Protein AF-A0A914N9T8-F1 (afdb_monomer)

Foldseek 3Di:
DDDDDDDDDQDDDPPPCSLVVLVVVVVVCVVVVNDDAFAAPQLACPDRPDDHNHYLVVVPHLVCQCVVVVDDSVVSRVVSVVSCVVPVVVD

Secondary structure (DSSP, 8-state):
-------------TTS-HHHHHHHHHHHHHHTT-----EE--TT----SS--SEEGGGT--HHHHHHHHT--HHHHHHHHHHHHHHTGGG-

Mean predicted aligned error: 3.78 Å

Sequence (91 aa):
MTNKFYGQLVIGAPGAGKTTYCNALQQIFKAIKRPFILVNLDPANENIPFETHVDINELICVGDVMEKFNLGPNGALLYCMQTLAANLDWL

Organism: Meloidogyne incognita (NCBI:txid6306)

Nearest PDB structures (foldseek):
  5hci-assembly5_E  TM=9.111E-01  e=1.231E-04  Saccharomyces cerevisiae
  7zhf-assembly1_A  TM=8.258E-01  e=1.313E-04  Sulfolobus acidocaldarius
  5hcn-assembly1_A  TM=8.660E-01  e=2.785E-02  Saccharomyces cerevisiae

InterPro domains:
  IPR004130 GPN-loop GTPase [PF03029] (10-91)
  IPR004130 GPN-loop GTPase [PTHR21231] (6-91)
  IPR027417 P-loop containing nucleoside triphosphate hydrolase [G3DSA:3.40.50.300] (1-91)
  IPR027417 P-loop containing nucleoside triphosphate hydrolase [SSF52540] (10-91)

Structure (mmCIF, N/CA/C/O backbone):
data_AF-A0A914N9T8-F1
#
_entry.id   AF-A0A914N9T8-F1
#
loop_
_atom_site.group_PDB
_atom_site.id
_atom_site.type_symbol
_atom_site.label_atom_id
_atom_site.label_alt_id
_atom_site.label_comp_id
_atom_site.label_asym_id
_atom_site.label_entity_id
_atom_site.label_seq_id
_atom_site.pdbx_PDB_ins_code
_atom_site.Cartn_x
_atom_site.Cartn_y
_atom_site.Cartn_z
_atom_site.occupancy
_atom_site.B_iso_or_equiv
_atom_site.auth_seq_id
_atom_site.auth_comp_id
_atom_site.auth_asym_id
_atom_site.auth_atom_id
_atom_site.pdbx_PDB_model_num
ATOM 1 N N . MET A 1 1 ? -32.347 -3.956 11.250 1.00 55.16 1 MET A N 1
ATOM 2 C CA . MET A 1 1 ? -31.319 -2.913 11.044 1.00 55.16 1 MET A CA 1
ATOM 3 C C . MET A 1 1 ? -30.389 -3.398 9.946 1.00 55.16 1 MET A C 1
ATOM 5 O O . MET A 1 1 ? -29.809 -4.459 10.108 1.00 55.16 1 MET A O 1
ATOM 9 N N . THR A 1 2 ? -30.306 -2.709 8.810 1.00 61.66 2 THR A N 1
ATOM 10 C CA . THR A 1 2 ? -29.329 -3.035 7.756 1.00 61.66 2 THR A CA 1
ATOM 11 C C . THR A 1 2 ? -27.930 -2.655 8.230 1.00 61.66 2 THR A C 1
ATOM 13 O O . THR A 1 2 ? -27.704 -1.480 8.533 1.00 61.66 2 THR A O 1
ATOM 16 N N . ASN A 1 3 ? -27.002 -3.614 8.280 1.00 71.62 3 ASN A N 1
ATOM 17 C CA . ASN A 1 3 ? -25.582 -3.317 8.460 1.00 71.62 3 ASN A CA 1
ATOM 18 C C . ASN A 1 3 ? -25.113 -2.476 7.270 1.00 71.62 3 ASN A C 1
ATOM 20 O O . ASN A 1 3 ? -25.102 -2.945 6.136 1.00 71.62 3 ASN A O 1
ATOM 24 N N . LYS A 1 4 ? -24.775 -1.212 7.529 1.00 81.44 4 LYS A N 1
ATOM 25 C CA . LYS A 1 4 ? -24.163 -0.327 6.539 1.00 81.44 4 LYS A CA 1
ATOM 26 C C . LYS A 1 4 ? -22.654 -0.374 6.726 1.00 81.44 4 LYS A C 1
ATOM 28 O O . LYS A 1 4 ? -22.162 -0.033 7.801 1.00 81.44 4 LYS A O 1
ATOM 33 N N . PHE A 1 5 ? -21.943 -0.776 5.682 1.00 86.56 5 PHE A N 1
ATOM 34 C CA . PHE A 1 5 ? -20.493 -0.660 5.613 1.00 86.56 5 PHE A CA 1
ATOM 35 C C . PHE A 1 5 ? -20.124 0.721 5.071 1.00 86.56 5 PHE A C 1
ATOM 37 O O . PHE A 1 5 ? -20.810 1.261 4.204 1.00 86.56 5 PHE A O 1
ATOM 44 N N . TYR A 1 6 ? -19.049 1.295 5.604 1.00 91.56 6 TYR A N 1
ATOM 45 C CA . TYR A 1 6 ? -18.479 2.551 5.129 1.00 91.56 6 TYR A CA 1
ATOM 46 C C . TYR A 1 6 ? -17.044 2.275 4.699 1.00 91.56 6 TYR A C 1
ATOM 48 O O . TYR A 1 6 ? -16.302 1.634 5.441 1.00 91.56 6 TYR A O 1
ATOM 56 N N . GLY A 1 7 ? -16.672 2.754 3.515 1.00 93.38 7 GLY A N 1
ATOM 57 C CA . GLY A 1 7 ? -15.319 2.651 2.979 1.00 93.38 7 GLY A CA 1
ATOM 58 C C . GLY A 1 7 ? -14.688 4.030 2.827 1.00 93.38 7 GLY A C 1
ATOM 59 O O . GLY A 1 7 ? -15.382 5.011 2.556 1.00 93.38 7 GLY A O 1
ATOM 60 N N . GLN A 1 8 ? -13.371 4.093 2.991 1.00 95.62 8 GLN A N 1
ATOM 61 C CA . GLN A 1 8 ? -12.569 5.275 2.705 1.00 95.62 8 GLN A CA 1
ATOM 62 C C . GLN A 1 8 ? -11.451 4.876 1.749 1.00 95.62 8 GLN A C 1
ATOM 64 O O . GLN A 1 8 ? -10.643 4.009 2.072 1.00 95.62 8 GLN A O 1
ATOM 69 N N . LEU A 1 9 ? -11.386 5.540 0.598 1.00 96.06 9 LEU A N 1
ATOM 70 C CA . LEU A 1 9 ? -10.257 5.422 -0.315 1.00 96.06 9 LEU A CA 1
ATOM 71 C C . LEU A 1 9 ? -9.266 6.553 -0.025 1.00 96.06 9 LEU A C 1
ATOM 73 O O . LEU A 1 9 ? -9.620 7.730 -0.105 1.00 96.06 9 LEU A O 1
ATOM 77 N N . VAL A 1 10 ? -8.031 6.199 0.328 1.00 96.44 10 VAL A N 1
ATOM 78 C CA . VAL A 1 10 ? -6.973 7.164 0.655 1.00 96.44 10 VAL A CA 1
ATOM 79 C C . VAL A 1 10 ? -6.090 7.371 -0.574 1.00 96.44 10 VAL A C 1
ATOM 81 O O . VAL A 1 10 ? -5.329 6.488 -0.957 1.00 96.44 10 VAL A O 1
ATOM 84 N N . ILE A 1 11 ? -6.180 8.552 -1.187 1.00 95.25 11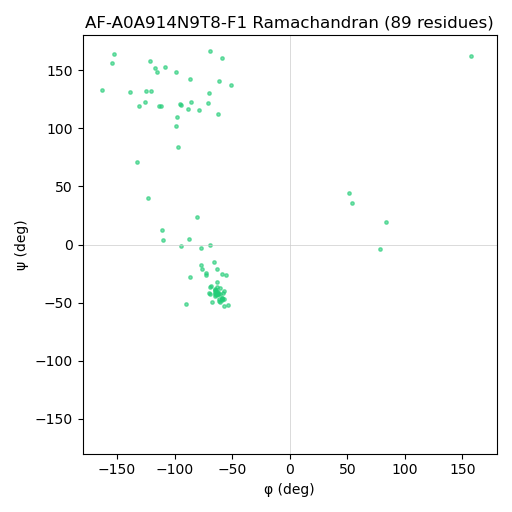 ILE A N 1
ATOM 85 C CA . ILE A 1 11 ? -5.431 8.923 -2.398 1.00 95.25 11 ILE A CA 1
ATOM 86 C C . ILE A 1 11 ? -4.557 10.156 -2.159 1.00 95.25 11 ILE A C 1
ATOM 88 O O . ILE A 1 11 ? -4.808 10.948 -1.254 1.00 95.25 11 ILE A O 1
ATOM 92 N N . GLY A 1 12 ? -3.519 10.325 -2.977 1.00 94.56 12 GLY A N 1
ATOM 93 C CA . GLY A 1 12 ? -2.578 11.440 -2.865 1.00 94.56 12 GLY A CA 1
ATOM 94 C C . GLY A 1 12 ? -1.230 11.137 -3.514 1.00 94.56 12 GLY A C 1
ATOM 95 O O . GLY A 1 12 ? -0.885 9.973 -3.736 1.00 94.56 12 GLY A O 1
ATOM 96 N N . ALA A 1 13 ? -0.452 12.184 -3.791 1.00 93.62 13 ALA A N 1
ATOM 97 C CA . ALA A 1 13 ? 0.871 12.071 -4.405 1.00 93.62 13 ALA A 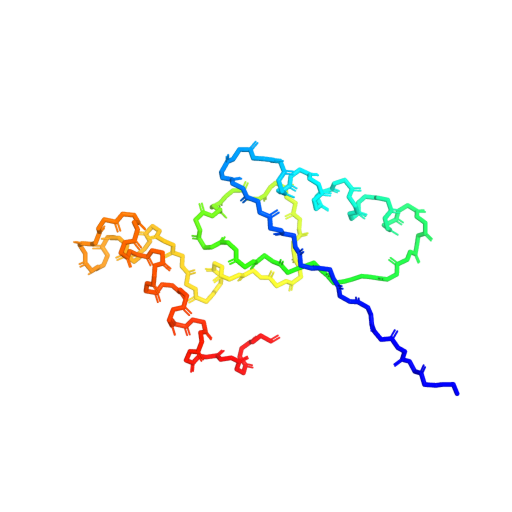CA 1
ATOM 98 C C . ALA A 1 13 ? 1.849 11.213 -3.563 1.00 93.62 13 ALA A C 1
ATOM 100 O O . ALA A 1 13 ? 1.620 10.996 -2.360 1.00 93.62 13 ALA A O 1
ATOM 101 N N . PRO A 1 14 ? 2.940 10.693 -4.158 1.00 89.56 14 PRO A N 1
ATOM 102 C CA . PRO A 1 14 ? 4.039 10.096 -3.399 1.00 89.56 14 PRO A CA 1
ATOM 103 C C . PRO A 1 14 ? 4.523 11.053 -2.298 1.00 89.56 14 PRO A C 1
ATOM 105 O O . PRO A 1 14 ? 4.603 12.259 -2.515 1.00 89.56 14 PRO A O 1
ATOM 108 N N . GLY A 1 15 ? 4.782 10.540 -1.094 1.00 90.62 15 GLY A N 1
ATOM 109 C CA . GLY A 1 15 ? 5.199 11.366 0.048 1.00 90.62 15 GLY A CA 1
ATOM 110 C C . GLY A 1 15 ? 4.083 12.137 0.774 1.00 90.62 15 GLY A C 1
ATOM 111 O O . GLY A 1 15 ? 4.346 12.701 1.828 1.00 90.62 15 GLY A O 1
ATOM 112 N N . ALA A 1 16 ? 2.825 12.105 0.312 1.00 95.50 16 ALA A N 1
ATOM 113 C CA . ALA A 1 16 ? 1.711 12.808 0.972 1.00 95.50 16 ALA A CA 1
ATOM 114 C C . ALA A 1 16 ? 1.284 12.227 2.344 1.00 95.50 16 ALA A C 1
ATOM 116 O O . ALA A 1 16 ? 0.350 12.732 2.959 1.00 95.50 16 ALA A O 1
ATOM 117 N N . GLY A 1 17 ? 1.923 11.150 2.819 1.00 94.19 17 GLY A N 1
ATOM 118 C CA . GLY A 1 17 ? 1.644 10.559 4.137 1.00 94.19 17 GLY A CA 1
ATOM 119 C C . GLY A 1 17 ? 0.466 9.577 4.197 1.00 94.19 17 GLY A C 1
ATOM 120 O O . GLY A 1 17 ? -0.035 9.307 5.284 1.00 94.19 17 GLY A O 1
ATOM 121 N N . LYS A 1 18 ? 0.027 9.010 3.064 1.00 95.00 18 LYS A N 1
ATOM 122 C CA . LYS A 1 18 ? -1.109 8.061 2.987 1.00 95.00 18 LYS A CA 1
ATOM 123 C C . LYS A 1 18 ? -0.963 6.865 3.939 1.00 95.00 18 LYS A C 1
ATOM 125 O O . LYS A 1 18 ? -1.847 6.605 4.747 1.00 95.00 18 LYS A O 1
ATOM 130 N N . THR A 1 19 ? 0.177 6.178 3.893 1.00 94.06 19 THR A N 1
ATOM 131 C CA . THR A 1 19 ? 0.464 5.008 4.742 1.00 94.06 19 THR A CA 1
ATOM 132 C C . THR A 1 19 ? 0.505 5.389 6.224 1.00 94.06 19 THR A C 1
ATOM 134 O O . THR A 1 19 ? -0.042 4.680 7.067 1.00 94.06 19 THR A O 1
ATOM 137 N N . THR A 1 20 ? 1.075 6.554 6.548 1.00 94.75 20 THR A N 1
ATOM 138 C CA . THR A 1 20 ? 1.087 7.110 7.910 1.00 94.75 20 THR A CA 1
ATOM 139 C C . THR A 1 20 ? -0.324 7.414 8.408 1.00 94.75 20 THR A C 1
ATOM 141 O O . THR A 1 20 ? -0.657 7.079 9.543 1.00 94.75 20 THR A O 1
ATOM 144 N N . TYR A 1 21 ? -1.170 7.996 7.554 1.00 95.94 21 TYR A N 1
ATOM 145 C CA . TYR A 1 21 ? -2.575 8.260 7.855 1.00 95.94 21 TYR A CA 1
ATOM 146 C C . TYR A 1 21 ? -3.337 6.965 8.159 1.00 95.94 21 TYR A C 1
ATOM 148 O O . TYR A 1 21 ? -3.986 6.871 9.201 1.00 95.94 21 TYR A O 1
ATOM 156 N N . CYS A 1 22 ? -3.203 5.944 7.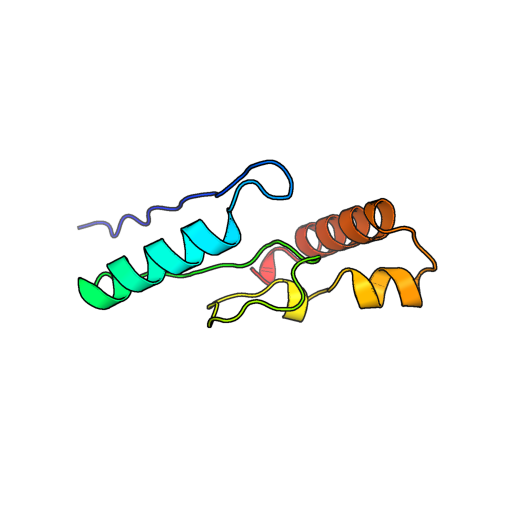305 1.00 95.69 22 CYS A N 1
ATOM 157 C CA . CYS A 1 22 ? -3.822 4.638 7.531 1.00 95.69 22 CYS A CA 1
ATOM 158 C C . CYS A 1 22 ? -3.361 4.012 8.857 1.00 95.69 22 CYS A C 1
ATOM 160 O O . CYS A 1 22 ? -4.195 3.509 9.610 1.00 95.69 22 CYS A O 1
ATOM 162 N N . ASN A 1 23 ? -2.063 4.108 9.184 1.00 95.50 23 ASN A N 1
ATOM 163 C CA . ASN A 1 23 ? -1.525 3.611 10.451 1.00 95.50 23 ASN A CA 1
ATOM 164 C C . ASN A 1 23 ? -2.143 4.317 11.671 1.00 95.50 23 ASN A C 1
ATOM 166 O O . ASN A 1 23 ? -2.568 3.676 12.630 1.00 95.50 23 ASN A O 1
ATOM 170 N N . ALA A 1 24 ? -2.218 5.648 11.641 1.00 96.56 24 ALA A N 1
ATOM 171 C CA . ALA A 1 24 ? -2.824 6.416 12.723 1.00 96.56 24 ALA A CA 1
ATOM 172 C C . ALA A 1 24 ? -4.314 6.073 12.891 1.00 96.56 24 ALA A C 1
ATOM 174 O O . ALA A 1 24 ? -4.790 5.871 14.010 1.00 96.56 24 ALA A O 1
ATOM 175 N N . LEU A 1 25 ? -5.047 5.947 11.780 1.00 96.50 25 LEU A N 1
ATOM 176 C CA . LEU A 1 25 ? -6.476 5.654 11.807 1.00 96.50 25 LEU A CA 1
ATOM 177 C C . LEU A 1 25 ? -6.771 4.264 12.387 1.00 96.50 25 LEU A C 1
ATOM 179 O O . LEU A 1 25 ? -7.665 4.139 13.226 1.00 96.50 25 LEU A O 1
ATOM 183 N N . GLN A 1 26 ? -5.996 3.235 12.021 1.00 96.12 26 GLN A N 1
ATOM 184 C CA . GLN A 1 26 ? -6.169 1.909 12.627 1.00 96.12 26 GLN A CA 1
ATOM 185 C C . GLN A 1 26 ? -5.883 1.918 14.133 1.00 96.12 26 GLN A C 1
ATOM 187 O O . GLN A 1 26 ? -6.582 1.240 14.881 1.00 96.12 26 GLN A O 1
ATOM 192 N N . GLN A 1 27 ? -4.901 2.694 14.608 1.00 96.88 27 GLN A N 1
ATOM 193 C CA . GLN A 1 27 ? -4.594 2.782 16.039 1.00 96.88 27 GLN A CA 1
ATOM 194 C C . GLN A 1 27 ? -5.763 3.410 16.801 1.00 96.88 27 GLN A C 1
ATOM 196 O O . GLN A 1 27 ? -6.163 2.895 17.845 1.00 96.88 27 GLN A O 1
ATOM 201 N N . ILE A 1 28 ? -6.374 4.457 16.237 1.00 97.25 28 ILE A N 1
ATOM 202 C CA . ILE A 1 28 ? -7.587 5.073 16.786 1.00 97.25 28 ILE A CA 1
ATOM 203 C C . ILE A 1 28 ? -8.735 4.059 16.818 1.00 97.25 28 ILE A C 1
ATOM 205 O O . ILE A 1 28 ? -9.376 3.905 17.856 1.00 97.25 28 ILE A O 1
ATOM 209 N N . PHE A 1 29 ? -8.986 3.336 15.722 1.00 96.38 29 PHE A N 1
ATOM 210 C CA . PHE A 1 29 ? -10.065 2.345 15.655 1.00 96.38 29 PHE A CA 1
ATOM 211 C C . PHE A 1 29 ? -9.868 1.187 16.637 1.00 96.38 29 PHE A C 1
ATOM 213 O O . PHE A 1 29 ? -10.823 0.820 17.325 1.00 96.38 29 PHE A O 1
ATOM 220 N N . LYS A 1 30 ? -8.635 0.686 16.790 1.00 96.00 30 LYS A N 1
ATOM 221 C CA . LYS A 1 30 ? -8.276 -0.290 17.832 1.00 96.00 30 LYS A CA 1
ATOM 222 C C . LYS A 1 30 ? -8.559 0.273 19.233 1.00 96.00 30 LYS A C 1
ATOM 224 O O . LYS A 1 30 ? -9.216 -0.396 20.028 1.00 96.00 30 LYS A O 1
ATOM 229 N N . ALA A 1 31 ? -8.146 1.511 19.520 1.00 98.12 31 ALA A N 1
ATOM 230 C CA . ALA A 1 31 ? -8.326 2.144 20.832 1.00 98.12 31 ALA A CA 1
ATOM 231 C C . ALA A 1 31 ? -9.803 2.326 21.222 1.00 98.12 31 ALA A C 1
ATOM 233 O O . ALA A 1 31 ? -10.181 2.059 22.362 1.00 98.12 31 ALA A O 1
ATOM 234 N N . ILE A 1 32 ? -10.657 2.723 20.273 1.00 97.75 32 ILE A N 1
ATOM 235 C CA . ILE A 1 32 ? -12.101 2.897 20.510 1.00 97.75 32 ILE A CA 1
ATOM 236 C C . ILE A 1 32 ? -12.909 1.605 20.306 1.00 97.75 32 ILE A C 1
ATOM 238 O O . ILE A 1 32 ? -14.137 1.642 20.359 1.00 97.75 32 ILE A O 1
ATOM 242 N N . LYS A 1 33 ? -12.241 0.469 20.051 1.00 97.06 33 LYS A N 1
ATOM 243 C CA . LYS A 1 33 ? -12.858 -0.838 19.757 1.00 97.06 33 LYS A CA 1
ATOM 244 C C . LYS A 1 33 ? -13.862 -0.789 18.597 1.00 97.06 33 LYS A C 1
ATOM 246 O O . LYS A 1 33 ? -14.883 -1.474 18.615 1.00 97.06 33 LYS A O 1
ATOM 251 N N . ARG A 1 34 ? -13.579 0.029 17.580 1.00 93.75 34 ARG A N 1
ATOM 252 C CA . ARG A 1 34 ? -14.370 0.098 16.348 1.00 93.75 34 ARG A CA 1
ATOM 253 C C . ARG A 1 34 ? -13.866 -0.972 15.373 1.00 93.75 34 ARG A C 1
ATOM 255 O O . ARG A 1 34 ? -12.695 -0.912 15.014 1.00 93.75 34 ARG A O 1
ATOM 262 N N . PRO A 1 35 ? -14.716 -1.902 14.903 1.00 93.88 35 PRO A N 1
ATOM 263 C CA . PRO A 1 35 ? -14.329 -2.862 13.871 1.00 93.88 35 PRO A CA 1
ATOM 264 C C . PRO A 1 35 ? -13.948 -2.163 12.561 1.00 93.88 35 PRO A C 1
ATOM 266 O O . PRO A 1 35 ? -14.602 -1.195 12.160 1.00 93.88 35 PRO A O 1
ATOM 269 N N . PHE A 1 36 ? -12.912 -2.659 11.890 1.00 95.06 36 PHE A N 1
ATOM 270 C CA . PHE A 1 36 ? -12.442 -2.148 10.604 1.00 95.06 36 PHE A CA 1
ATOM 271 C C . PHE A 1 36 ? -11.746 -3.250 9.804 1.00 95.06 36 PHE A C 1
ATOM 273 O O . PHE A 1 36 ? -11.359 -4.271 10.362 1.00 95.06 36 PHE A O 1
ATOM 280 N N . ILE A 1 37 ? -11.579 -3.005 8.506 1.00 95.88 37 ILE A N 1
ATOM 281 C CA . ILE A 1 37 ? -10.738 -3.788 7.601 1.00 95.88 37 ILE A CA 1
ATOM 282 C C . ILE A 1 37 ? -9.777 -2.791 6.959 1.00 95.88 37 ILE A C 1
ATOM 284 O O . ILE A 1 37 ? -10.195 -1.710 6.538 1.00 95.88 37 ILE A O 1
ATOM 288 N N . LEU A 1 38 ? -8.492 -3.128 6.935 1.00 96.06 38 LEU A N 1
ATOM 289 C CA . LEU A 1 38 ? -7.447 -2.318 6.319 1.00 96.06 38 LEU A CA 1
ATOM 290 C C . LEU A 1 38 ? -6.917 -3.048 5.090 1.00 96.06 38 LEU A C 1
ATOM 292 O O . LEU A 1 38 ? -6.392 -4.149 5.223 1.00 96.06 38 LEU A O 1
ATOM 296 N N . VAL A 1 39 ? -7.054 -2.419 3.928 1.00 95.81 39 VAL A N 1
ATOM 297 C CA . VAL A 1 39 ? -6.669 -2.980 2.631 1.00 95.81 39 VAL A CA 1
ATOM 298 C C . VAL A 1 39 ? -5.505 -2.160 2.081 1.00 95.81 39 VAL A C 1
ATOM 300 O O . VAL A 1 39 ? -5.653 -0.953 1.874 1.00 95.81 39 VAL A O 1
ATOM 303 N N . ASN A 1 40 ? -4.354 -2.793 1.854 1.00 95.12 40 ASN A N 1
ATOM 304 C CA . ASN A 1 40 ? -3.264 -2.207 1.082 1.00 95.12 40 ASN A CA 1
ATOM 305 C C . ASN A 1 40 ? -3.451 -2.532 -0.404 1.00 95.12 40 ASN A C 1
ATOM 307 O O . ASN A 1 40 ? -3.392 -3.691 -0.800 1.00 95.12 40 ASN A O 1
ATOM 311 N N . LEU A 1 41 ? -3.649 -1.495 -1.218 1.00 94.75 41 LEU A N 1
ATOM 312 C CA . LEU A 1 41 ? -3.742 -1.59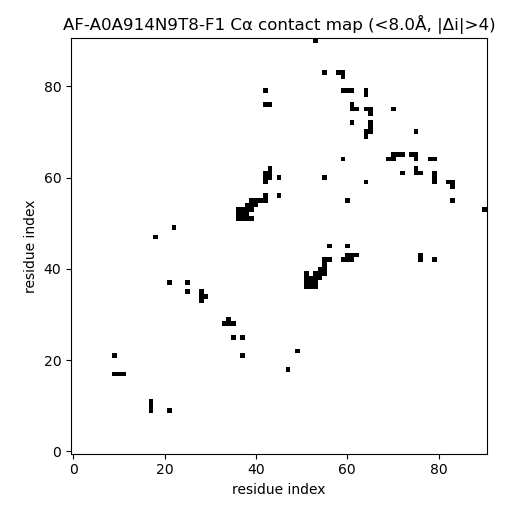0 -2.680 1.00 94.75 41 LEU A CA 1
ATOM 313 C C . LEU A 1 41 ? -2.537 -0.950 -3.387 1.00 94.75 41 LEU A C 1
ATOM 315 O O . LEU A 1 41 ? -2.601 -0.707 -4.588 1.00 94.75 41 LEU A O 1
ATOM 319 N N . ASP A 1 42 ? -1.465 -0.626 -2.658 1.00 93.94 42 ASP A N 1
ATOM 320 C CA . ASP A 1 42 ? -0.237 -0.064 -3.222 1.00 93.94 42 ASP A CA 1
ATOM 321 C C . ASP A 1 42 ? 0.821 -1.173 -3.393 1.00 93.94 42 ASP A C 1
ATOM 323 O O . ASP A 1 42 ? 1.455 -1.558 -2.405 1.00 93.94 42 ASP A O 1
ATOM 327 N N . PRO A 1 43 ? 1.032 -1.693 -4.620 1.00 93.44 43 PRO A N 1
ATOM 328 C CA . PRO A 1 43 ? 1.968 -2.790 -4.877 1.00 93.44 43 PRO A CA 1
ATOM 329 C C . PRO A 1 43 ? 3.436 -2.337 -4.899 1.00 93.44 43 PRO A C 1
ATOM 331 O O . PRO A 1 43 ? 4.329 -3.158 -5.095 1.00 93.44 43 PRO A O 1
ATOM 334 N N . ALA A 1 44 ? 3.702 -1.032 -4.755 1.00 91.88 44 ALA A N 1
ATOM 335 C CA . ALA A 1 44 ? 5.050 -0.482 -4.612 1.00 91.88 44 ALA A CA 1
ATOM 336 C C . ALA A 1 44 ? 5.453 -0.294 -3.137 1.00 91.88 44 ALA A C 1
ATOM 338 O O . ALA A 1 44 ? 6.553 0.178 -2.845 1.00 91.8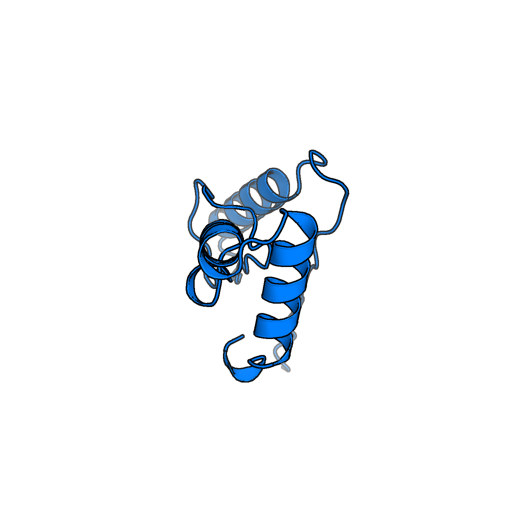8 44 ALA A O 1
ATOM 339 N N . ASN A 1 45 ? 4.563 -0.617 -2.195 1.00 85.88 45 ASN A N 1
ATOM 340 C CA . ASN A 1 45 ? 4.796 -0.441 -0.769 1.00 85.88 45 ASN A CA 1
ATOM 341 C C . ASN A 1 45 ? 5.268 -1.759 -0.136 1.00 85.88 45 ASN A C 1
ATOM 343 O O . ASN A 1 45 ? 4.471 -2.521 0.402 1.00 85.88 45 ASN A O 1
ATOM 347 N N . GLU A 1 46 ? 6.570 -2.027 -0.223 1.00 73.38 46 GLU A N 1
ATOM 348 C CA . GLU A 1 46 ? 7.178 -3.310 0.174 1.00 73.38 46 GLU A CA 1
ATOM 349 C C . GLU A 1 46 ? 7.313 -3.499 1.694 1.00 73.38 46 GLU A C 1
ATOM 351 O O . GLU A 1 46 ? 7.452 -4.619 2.173 1.00 73.38 46 GLU A O 1
ATOM 356 N N . ASN A 1 47 ? 7.291 -2.412 2.474 1.00 73.50 47 ASN A N 1
ATOM 357 C CA . ASN A 1 47 ? 7.624 -2.444 3.900 1.00 73.50 47 ASN A 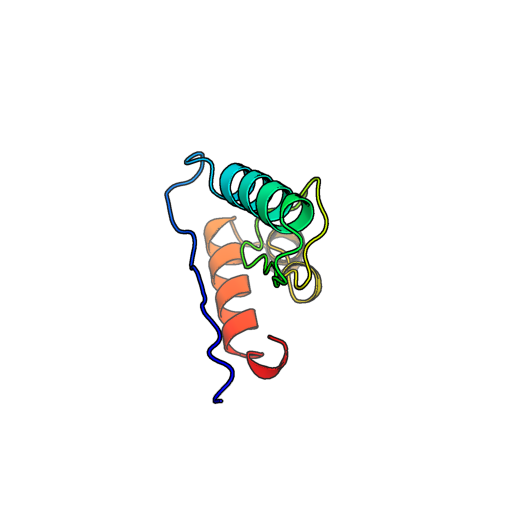CA 1
ATOM 358 C C . ASN A 1 47 ? 6.587 -1.690 4.736 1.00 73.50 47 ASN A C 1
ATOM 360 O O . ASN A 1 47 ? 6.855 -0.613 5.275 1.00 73.50 47 ASN A O 1
ATOM 364 N N . ILE A 1 48 ? 5.388 -2.257 4.854 1.00 83.19 48 ILE A N 1
ATOM 365 C CA . ILE A 1 48 ? 4.361 -1.735 5.758 1.00 83.19 48 ILE A CA 1
ATOM 366 C C . ILE A 1 48 ? 4.692 -2.186 7.189 1.00 83.19 48 ILE A C 1
ATOM 368 O O . ILE A 1 48 ? 4.654 -3.379 7.475 1.00 83.19 48 ILE A O 1
ATOM 372 N N . PRO A 1 49 ? 4.989 -1.270 8.133 1.00 82.75 49 PRO A N 1
ATOM 373 C CA . PRO A 1 49 ? 5.417 -1.641 9.485 1.00 82.75 49 PRO A CA 1
ATOM 374 C C . PRO A 1 49 ? 4.236 -2.019 10.399 1.00 82.75 49 PRO A C 1
ATOM 376 O O . PRO A 1 49 ? 4.306 -1.856 11.617 1.00 82.75 49 PRO A O 1
ATOM 379 N N . PHE A 1 50 ? 3.111 -2.436 9.824 1.00 87.88 50 PHE A N 1
ATOM 380 C CA . PHE A 1 50 ? 1.890 -2.767 10.542 1.00 87.88 50 PHE A CA 1
ATOM 381 C C . PHE A 1 50 ? 1.039 -3.763 9.759 1.00 87.88 50 PHE A C 1
ATOM 383 O O . PHE A 1 50 ? 1.107 -3.839 8.540 1.00 87.88 50 PHE A O 1
ATOM 390 N N . GLU A 1 51 ? 0.196 -4.483 10.487 1.00 89.50 51 GLU A N 1
ATOM 391 C CA . GLU A 1 51 ? -0.689 -5.500 9.931 1.00 89.50 51 GLU A CA 1
ATOM 392 C C . GLU A 1 51 ? -1.816 -4.883 9.088 1.00 89.50 51 GLU A C 1
ATOM 394 O O . GLU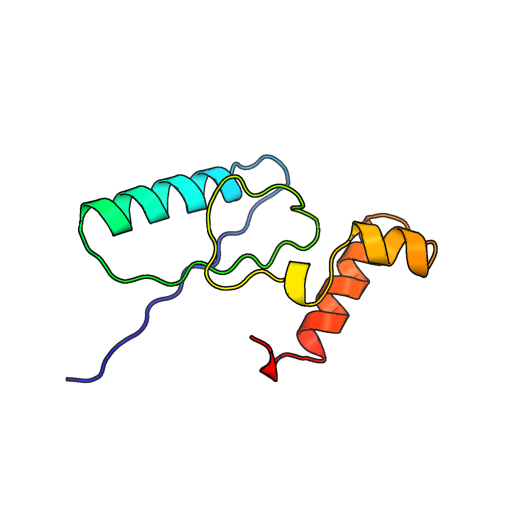 A 1 51 ? -2.522 -3.963 9.521 1.00 89.50 51 GLU A O 1
ATOM 399 N N . THR A 1 52 ? -1.987 -5.417 7.884 1.00 94.38 52 THR A N 1
ATOM 400 C CA . THR A 1 52 ? -3.109 -5.182 6.974 1.00 94.38 52 THR A CA 1
ATOM 401 C C . THR A 1 52 ? -3.969 -6.448 6.928 1.00 94.38 52 THR A C 1
ATOM 403 O O . THR A 1 52 ? -3.498 -7.543 7.209 1.00 94.38 52 THR A O 1
ATOM 406 N N . HIS A 1 53 ? -5.262 -6.299 6.639 1.00 95.69 53 HIS A N 1
ATOM 407 C CA . HIS A 1 53 ? -6.177 -7.444 6.523 1.00 95.69 53 HIS A CA 1
ATOM 408 C C . HIS A 1 53 ? -6.161 -8.037 5.111 1.00 95.69 53 HIS A C 1
ATOM 410 O O . HIS A 1 53 ? -6.480 -9.204 4.932 1.00 95.69 53 HIS A O 1
ATOM 416 N N . VAL A 1 54 ? -5.851 -7.197 4.124 1.00 95.12 54 VAL A N 1
ATOM 417 C CA . VAL A 1 54 ? -5.653 -7.564 2.724 1.00 95.12 54 VAL A CA 1
ATOM 418 C C . VAL A 1 54 ? -4.452 -6.772 2.230 1.00 95.12 54 VAL A C 1
ATOM 420 O O . VAL A 1 54 ? -4.395 -5.553 2.442 1.00 95.12 54 VAL A O 1
ATOM 423 N N . ASP A 1 55 ? -3.514 -7.443 1.574 1.00 94.44 55 ASP A N 1
ATOM 424 C CA . ASP A 1 55 ? -2.341 -6.819 0.976 1.00 94.44 55 ASP A CA 1
ATOM 425 C C . ASP A 1 55 ? -2.163 -7.285 -0.466 1.00 94.44 55 ASP A C 1
ATOM 427 O O . ASP A 1 55 ? -1.973 -8.470 -0.728 1.00 94.44 55 ASP A O 1
ATOM 431 N N . ILE A 1 56 ? -2.215 -6.346 -1.414 1.00 95.00 56 ILE A N 1
ATOM 432 C CA . ILE A 1 56 ? -2.001 -6.630 -2.836 1.00 95.00 56 ILE A CA 1
ATOM 433 C C . ILE A 1 56 ? -0.662 -7.326 -3.103 1.00 95.00 56 ILE A C 1
ATOM 435 O O . ILE A 1 56 ? -0.578 -8.081 -4.064 1.00 95.00 56 ILE A O 1
ATOM 439 N N . ASN A 1 57 ? 0.351 -7.145 -2.250 1.00 92.62 57 ASN A N 1
ATOM 440 C CA . ASN A 1 57 ? 1.640 -7.818 -2.401 1.00 92.62 57 ASN A CA 1
ATOM 441 C C . ASN A 1 57 ? 1.535 -9.353 -2.294 1.00 92.62 57 ASN A C 1
ATOM 443 O O . ASN A 1 57 ? 2.403 -10.047 -2.814 1.00 92.62 57 ASN A O 1
ATOM 447 N N . GLU A 1 58 ? 0.474 -9.894 -1.679 1.00 93.19 58 GLU A N 1
ATOM 448 C CA . GLU A 1 58 ? 0.191 -11.339 -1.666 1.00 93.19 58 GLU A CA 1
ATOM 449 C C . GLU A 1 58 ? -0.304 -11.855 -3.029 1.00 93.19 58 GLU A C 1
ATOM 451 O O . GLU A 1 58 ? -0.155 -13.038 -3.338 1.00 93.19 58 GLU A O 1
ATOM 456 N N . LEU A 1 59 ? -0.881 -10.973 -3.852 1.00 94.88 59 LEU A N 1
ATOM 457 C CA . LEU A 1 59 ? -1.281 -11.259 -5.229 1.00 94.88 59 LEU A CA 1
ATOM 458 C C . LEU A 1 59 ? -0.145 -10.944 -6.211 1.00 94.88 59 LEU A C 1
ATOM 460 O O . LEU A 1 59 ? 0.168 -11.757 -7.083 1.00 94.88 59 LEU A O 1
ATOM 464 N N . ILE A 1 60 ? 0.419 -9.736 -6.117 1.00 94.88 60 ILE A N 1
ATOM 465 C CA . ILE A 1 60 ? 1.439 -9.213 -7.025 1.00 94.88 60 ILE A CA 1
ATOM 466 C C . ILE A 1 60 ? 2.174 -7.999 -6.432 1.00 94.88 60 ILE A C 1
ATOM 468 O O . ILE A 1 60 ? 1.545 -7.047 -5.970 1.00 94.88 60 ILE A O 1
ATOM 472 N N . CYS A 1 61 ? 3.508 -7.984 -6.512 1.00 94.06 61 CYS A N 1
ATOM 473 C CA . CYS 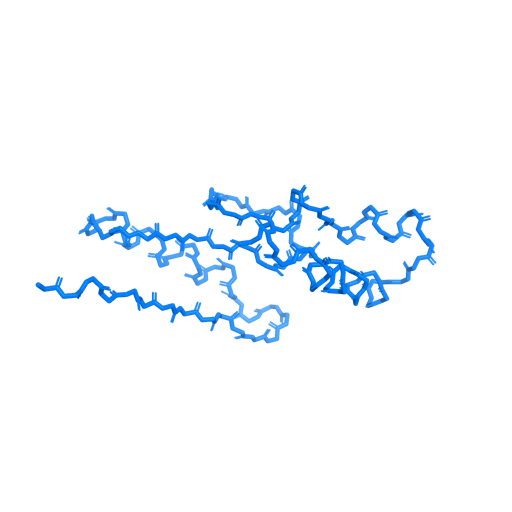A 1 61 ? 4.334 -6.854 -6.077 1.00 94.06 61 CYS A CA 1
ATOM 474 C C . CYS A 1 61 ? 5.122 -6.233 -7.248 1.00 94.06 61 CYS A C 1
ATOM 476 O O . CYS A 1 61 ? 5.437 -6.901 -8.237 1.00 94.06 61 CYS A O 1
ATOM 478 N N . VAL A 1 62 ? 5.425 -4.931 -7.163 1.00 95.69 62 VAL A N 1
ATOM 479 C CA . VAL A 1 62 ? 6.113 -4.193 -8.240 1.00 95.69 62 VAL A CA 1
ATOM 480 C C . VAL A 1 62 ? 7.535 -4.707 -8.474 1.00 95.69 62 VAL A C 1
ATOM 482 O O . VAL A 1 62 ? 7.922 -4.832 -9.635 1.00 95.69 62 VAL A O 1
ATOM 485 N N . GLY A 1 63 ? 8.287 -5.033 -7.416 1.00 94.56 63 GLY A N 1
ATOM 486 C CA . GLY A 1 63 ? 9.660 -5.541 -7.520 1.00 94.56 63 GLY A CA 1
ATOM 487 C C . GLY A 1 63 ? 9.753 -6.806 -8.378 1.00 94.56 63 GLY A C 1
ATOM 488 O O . GLY A 1 63 ? 10.449 -6.814 -9.395 1.00 94.56 63 GLY A O 1
ATOM 489 N N . ASP A 1 64 ? 8.950 -7.824 -8.056 1.00 93.88 64 ASP A N 1
ATOM 490 C CA . ASP A 1 64 ? 8.918 -9.093 -8.795 1.00 93.88 64 ASP A CA 1
ATOM 491 C C . ASP A 1 64 ? 8.526 -8.895 -10.265 1.00 93.88 64 ASP A C 1
ATOM 493 O O . ASP A 1 64 ? 9.049 -9.555 -11.165 1.00 93.88 64 ASP A O 1
ATOM 497 N N . VAL A 1 65 ? 7.601 -7.970 -10.538 1.00 96.75 65 VAL A N 1
ATOM 498 C CA . VAL A 1 65 ? 7.162 -7.653 -11.903 1.00 96.75 65 VAL A CA 1
ATOM 499 C C . VAL A 1 65 ? 8.260 -6.944 -12.690 1.00 96.75 65 VAL A C 1
ATOM 501 O O . VAL A 1 65 ? 8.468 -7.265 -13.864 1.00 96.75 65 VAL A O 1
ATOM 504 N N . MET A 1 66 ? 8.970 -5.999 -12.068 1.00 97.25 66 MET A N 1
ATOM 505 C CA . MET A 1 66 ? 10.107 -5.320 -12.690 1.00 97.25 66 MET A CA 1
ATOM 506 C C . MET A 1 66 ? 11.179 -6.330 -13.100 1.00 97.25 66 MET A C 1
ATOM 508 O O . MET A 1 66 ? 11.619 -6.304 -14.249 1.00 97.25 66 MET A O 1
ATOM 512 N N . GLU A 1 67 ? 11.541 -7.250 -12.204 1.00 96.69 67 GLU A N 1
ATOM 513 C CA . GLU A 1 67 ? 12.552 -8.276 -12.468 1.00 96.69 67 GLU A CA 1
ATOM 514 C C . GLU A 1 67 ? 12.094 -9.286 -13.527 1.00 96.69 67 GLU A C 1
ATOM 516 O O . GLU A 1 67 ? 12.801 -9.539 -14.504 1.00 96.69 67 GLU A O 1
ATOM 521 N N . LYS A 1 68 ? 10.883 -9.837 -13.382 1.00 96.81 68 LYS A N 1
ATOM 522 C CA . LYS A 1 68 ? 10.371 -10.909 -14.248 1.00 96.81 68 LYS A CA 1
ATOM 523 C C . LYS A 1 68 ? 10.094 -10.458 -15.679 1.00 96.81 68 LYS A C 1
ATOM 525 O O . LYS A 1 68 ? 10.277 -11.241 -16.611 1.00 96.81 68 LYS A O 1
ATOM 530 N N . PHE A 1 69 ? 9.620 -9.228 -15.859 1.00 96.44 69 PHE A N 1
ATOM 531 C CA . PHE A 1 69 ? 9.206 -8.707 -17.165 1.00 96.44 69 PHE A CA 1
ATOM 532 C C . PHE A 1 69 ? 10.148 -7.631 -17.718 1.00 96.44 69 PHE A C 1
ATOM 534 O O . PHE A 1 69 ? 9.875 -7.085 -18.787 1.00 96.44 69 PHE A O 1
ATOM 541 N N . ASN A 1 70 ? 11.257 -7.342 -17.023 1.00 96.50 70 ASN A N 1
ATOM 542 C CA . ASN A 1 70 ? 12.225 -6.303 -17.381 1.00 96.50 70 ASN A CA 1
ATOM 543 C C . ASN A 1 70 ? 11.552 -4.938 -17.631 1.00 96.50 70 ASN A C 1
ATOM 545 O O . ASN A 1 70 ? 11.807 -4.255 -18.627 1.00 96.50 70 ASN A O 1
ATOM 549 N N . LEU A 1 71 ? 10.627 -4.571 -16.740 1.00 96.88 71 LEU A N 1
ATOM 550 C CA . LEU A 1 71 ? 9.856 -3.333 -16.822 1.00 96.88 71 LEU A CA 1
ATOM 551 C C . LEU A 1 71 ? 10.457 -2.257 -15.919 1.00 96.88 71 LEU A C 1
ATOM 553 O O . LEU A 1 71 ? 10.961 -2.531 -14.834 1.00 96.88 71 LEU A O 1
ATOM 557 N N . GLY A 1 72 ? 10.328 -0.997 -16.339 1.00 97.00 72 GLY A N 1
ATOM 558 C CA . GLY A 1 72 ? 10.541 0.137 -15.441 1.00 97.00 72 GLY A CA 1
ATOM 559 C C . GLY A 1 72 ? 9.430 0.245 -14.382 1.00 97.00 72 GLY A C 1
ATOM 560 O O . GLY A 1 72 ? 8.352 -0.330 -14.561 1.00 97.00 72 GLY A O 1
ATOM 561 N N . PRO A 1 73 ? 9.630 1.051 -13.325 1.00 94.25 73 PRO A N 1
ATOM 562 C CA . PRO A 1 73 ? 8.734 1.110 -12.164 1.00 94.25 73 PRO A CA 1
ATOM 563 C C . PRO A 1 73 ? 7.285 1.463 -12.525 1.00 94.25 73 PRO A C 1
ATOM 565 O O . PRO A 1 73 ? 6.347 0.845 -12.032 1.00 94.25 73 PRO A O 1
ATOM 568 N N . ASN A 1 74 ? 7.082 2.400 -13.457 1.00 95.06 74 ASN A N 1
ATOM 569 C CA . ASN A 1 74 ? 5.736 2.779 -13.902 1.00 95.06 74 ASN A CA 1
ATOM 570 C C . ASN A 1 74 ? 5.049 1.672 -14.718 1.00 95.06 74 ASN A C 1
ATOM 572 O O . ASN A 1 74 ? 3.837 1.494 -14.617 1.00 95.06 74 ASN A O 1
ATOM 576 N N . GLY A 1 75 ? 5.816 0.942 -15.534 1.00 97.50 75 GLY A N 1
ATOM 577 C CA . GLY A 1 75 ? 5.292 -0.167 -16.333 1.00 97.50 75 GLY A CA 1
ATOM 578 C C . GLY A 1 75 ? 4.887 -1.341 -15.448 1.00 97.50 75 GLY A C 1
ATOM 579 O O . GLY A 1 75 ? 3.804 -1.893 -15.617 1.00 97.50 75 GLY A O 1
ATOM 580 N N . ALA A 1 76 ? 5.720 -1.658 -14.457 1.00 97.38 76 ALA A N 1
ATOM 581 C CA . ALA A 1 76 ? 5.417 -2.676 -13.464 1.00 97.38 76 ALA A CA 1
ATOM 582 C C . ALA A 1 76 ? 4.197 -2.306 -12.608 1.00 97.38 76 ALA A C 1
ATOM 584 O O . ALA A 1 76 ? 3.303 -3.128 -12.446 1.00 97.38 76 ALA A O 1
ATOM 585 N N . LEU A 1 77 ? 4.088 -1.051 -12.154 1.00 95.88 77 LEU A N 1
ATOM 586 C CA . LEU A 1 77 ? 2.911 -0.567 -11.425 1.00 95.88 77 LEU A CA 1
ATOM 587 C C . LEU A 1 77 ? 1.618 -0.742 -12.235 1.00 95.88 77 LEU A C 1
ATOM 589 O O . LEU A 1 77 ? 0.626 -1.250 -11.713 1.00 95.88 77 LEU A O 1
ATOM 593 N N . LEU A 1 78 ? 1.625 -0.359 -13.517 1.00 96.94 78 LEU A N 1
ATOM 594 C CA . LEU A 1 78 ? 0.468 -0.543 -14.397 1.00 96.94 78 LEU A CA 1
ATOM 595 C C . LEU A 1 78 ? 0.102 -2.027 -14.542 1.00 96.94 78 LEU A C 1
ATOM 597 O O . LEU A 1 78 ? -1.077 -2.372 -14.474 1.00 96.94 78 LEU A O 1
ATOM 601 N N . TYR A 1 79 ? 1.101 -2.896 -14.700 1.00 97.69 79 TYR A N 1
ATOM 602 C CA . TYR A 1 79 ? 0.902 -4.342 -14.784 1.00 97.69 79 TYR A CA 1
ATOM 603 C C . TYR A 1 79 ? 0.293 -4.918 -13.494 1.00 97.69 79 TYR A C 1
ATOM 605 O O . TYR A 1 79 ? -0.641 -5.722 -13.561 1.00 97.69 79 TYR A O 1
ATOM 613 N N . CYS A 1 80 ? 0.751 -4.477 -12.316 1.00 96.88 80 CYS A N 1
ATOM 614 C CA . CYS A 1 80 ? 0.160 -4.866 -11.032 1.00 96.88 80 CYS A CA 1
ATOM 615 C C . CYS A 1 80 ? -1.323 -4.477 -10.959 1.00 96.88 80 CYS A C 1
ATOM 617 O O . CYS A 1 80 ? -2.166 -5.308 -10.620 1.00 96.88 80 CYS A O 1
ATOM 619 N N . MET A 1 81 ? -1.666 -3.247 -11.358 1.00 96.31 81 MET A N 1
ATOM 620 C CA . MET A 1 81 ? -3.058 -2.783 -11.365 1.00 96.31 81 MET A CA 1
ATOM 621 C C . MET A 1 81 ? -3.934 -3.556 -12.360 1.00 96.31 81 MET A C 1
ATOM 623 O O . MET A 1 81 ? -5.087 -3.859 -12.056 1.00 96.31 81 MET A O 1
ATOM 627 N N . GLN A 1 82 ? -3.399 -3.909 -13.533 1.00 97.06 82 GLN A N 1
ATOM 628 C CA . GLN A 1 82 ? -4.092 -4.762 -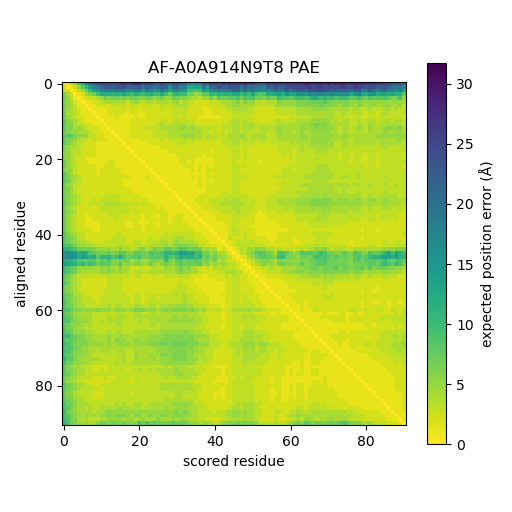14.505 1.00 97.06 82 GLN A CA 1
ATOM 629 C C . GLN A 1 82 ? -4.314 -6.176 -13.964 1.00 97.06 82 GLN A C 1
ATOM 631 O O . GLN A 1 82 ? -5.384 -6.747 -14.165 1.00 97.06 82 GLN A O 1
ATOM 636 N N . THR A 1 83 ? -3.332 -6.723 -13.247 1.00 97.06 83 THR A N 1
ATOM 637 C CA . THR A 1 83 ? -3.438 -8.046 -12.625 1.00 97.06 83 THR A CA 1
ATOM 638 C C . THR A 1 83 ? -4.510 -8.058 -11.541 1.00 97.06 83 THR A C 1
ATOM 640 O O . THR A 1 83 ? -5.345 -8.958 -11.543 1.00 97.06 83 THR A O 1
ATOM 643 N N . LEU A 1 84 ? -4.562 -7.040 -10.675 1.00 96.62 84 LEU A N 1
ATOM 644 C CA . LEU A 1 84 ? -5.643 -6.899 -9.697 1.00 96.62 84 LEU A CA 1
ATOM 645 C C . LEU A 1 84 ? -7.013 -6.807 -10.385 1.00 96.62 84 LEU A C 1
ATOM 647 O O . LEU A 1 84 ? -7.942 -7.508 -10.000 1.00 96.62 84 LEU A O 1
ATOM 651 N N . ALA A 1 85 ? -7.136 -5.992 -11.436 1.00 96.50 85 ALA A N 1
ATOM 652 C CA . ALA A 1 85 ? -8.391 -5.840 -12.173 1.00 96.50 85 ALA A CA 1
ATOM 653 C C . ALA A 1 85 ? -8.855 -7.140 -12.862 1.00 96.50 85 ALA A C 1
ATOM 655 O O . ALA A 1 85 ? -10.054 -7.379 -12.980 1.00 96.50 85 ALA A O 1
ATOM 656 N N . ALA A 1 86 ? -7.921 -7.983 -13.309 1.00 97.44 86 ALA A N 1
ATOM 657 C CA . ALA A 1 86 ? -8.225 -9.289 -13.894 1.00 97.44 86 ALA A CA 1
ATOM 658 C C . ALA A 1 86 ? -8.574 -10.363 -12.847 1.00 97.44 86 ALA A C 1
ATOM 660 O O . ALA A 1 86 ? -9.165 -11.378 -13.202 1.00 97.44 86 ALA A O 1
ATOM 661 N N . ASN A 1 87 ? -8.226 -10.142 -11.577 1.00 96.44 87 ASN A N 1
ATOM 662 C CA . ASN A 1 87 ? -8.439 -11.072 -10.469 1.00 96.44 87 ASN A CA 1
ATOM 663 C C . ASN A 1 87 ? -9.267 -10.414 -9.355 1.00 96.44 87 ASN A C 1
ATOM 665 O O . ASN A 1 87 ? -8.969 -10.596 -8.182 1.00 96.44 87 ASN A O 1
ATOM 669 N N . LEU A 1 88 ? -10.295 -9.629 -9.702 1.00 94.12 88 LEU A N 1
ATOM 670 C CA . LEU A 1 88 ? -11.092 -8.900 -8.706 1.00 94.12 88 LEU A CA 1
ATOM 671 C C . LEU A 1 88 ? -11.755 -9.809 -7.666 1.00 94.12 88 LEU A C 1
ATOM 673 O O . LEU A 1 88 ? -11.969 -9.354 -6.554 1.00 94.12 88 LEU A O 1
ATOM 677 N N . ASP A 1 89 ? -12.020 -11.076 -7.992 1.00 94.94 89 ASP A N 1
ATOM 678 C CA . ASP A 1 89 ? -12.570 -12.058 -7.045 1.00 94.94 89 ASP A CA 1
ATOM 679 C C . ASP A 1 89 ? -11.606 -12.404 -5.891 1.00 94.94 89 ASP A C 1
ATOM 681 O O . ASP A 1 89 ? -12.019 -13.007 -4.903 1.00 94.94 89 ASP A O 1
ATOM 685 N N . TRP A 1 90 ? -10.319 -12.054 -6.014 1.00 94.50 90 TRP A N 1
ATOM 686 C CA . TRP A 1 90 ? -9.341 -12.168 -4.928 1.00 94.50 90 TRP A CA 1
ATOM 687 C C . TRP A 1 90 ? -9.558 -11.113 -3.828 1.00 94.50 90 TRP A C 1
ATOM 689 O O . TRP A 1 90 ? -9.167 -11.356 -2.686 1.00 94.50 90 TRP A O 1
ATOM 699 N N . LEU A 1 91 ? -10.163 -9.964 -4.164 1.00 86.06 91 LEU A N 1
ATOM 700 C CA . LEU A 1 91 ? -10.368 -8.812 -3.276 1.00 86.06 91 LEU A CA 1
ATOM 701 C C . LEU A 1 91 ? -11.750 -8.827 -2.604 1.00 86.06 91 LEU A C 1
ATOM 703 O O . LEU A 1 91 ? -11.794 -8.596 -1.373 1.00 86.06 91 LEU A O 1
#

pLDDT: mean 92.96, std 7.27, range [55.16, 98.12]

Radius of gyration: 15.0 Å; Cα contacts (8 Å, |Δi|>4): 68; chains: 1; bounding box: 44×25×38 Å

Solvent-accessible surface area (backbone atoms only — not comparable to full-atom values): 5893 Å² total; per-residue (Å²): 134,84,88,80,86,86,87,83,86,87,81,76,63,91,89,70,46,62,70,58,50,54,54,54,50,52,52,52,29,60,75,71,69,47,89,83,82,46,72,44,81,56,37,80,63,89,78,69,96,61,92,61,78,40,52,37,57,81,81,42,39,27,68,63,39,20,68,76,67,74,36,56,74,70,55,16,46,52,50,45,54,51,50,48,68,76,43,55,91,80,113